Protein AF-A0A943G0Z5-F1 (afdb_monomer_lite)

Sequence (73 aa):
MAKKKDEKKEKKGLGTRFMTYCRGVKTEFKRVHWTTKSDLTRYSIATLVFVIVFSLFFYGVNALNALIHSLVG

Radius of gyration: 29.62 Å; chains: 1; bounding box: 50×13×92 Å

Secondary structure (DSSP, 8-state):
-------------HHHHHHHHHHHHHHHHHHS-PPPHHHHHHHHHHHHHHHHHHHHHHHHHHHHHHHHHHHH-

Foldseek 3Di:
DDDDPPPCPPVCPPVNVVVVVVVVVVVVVVVPPDDDPVVVVVVVVVVVVVVVVVVVVVVVVVVVVVVVVVVVD

pLDDT: mean 80.05, std 17.86, range [35.47, 97.44]

Structure (mmCIF, N/CA/C/O backbone):
data_AF-A0A943G0Z5-F1
#
_entry.id   AF-A0A943G0Z5-F1
#
loop_
_atom_site.group_PDB
_atom_site.id
_atom_site.type_symbol
_atom_site.label_atom_id
_atom_site.label_alt_id
_atom_site.label_comp_id
_atom_site.label_asym_id
_atom_site.label_entity_id
_atom_site.label_seq_id
_at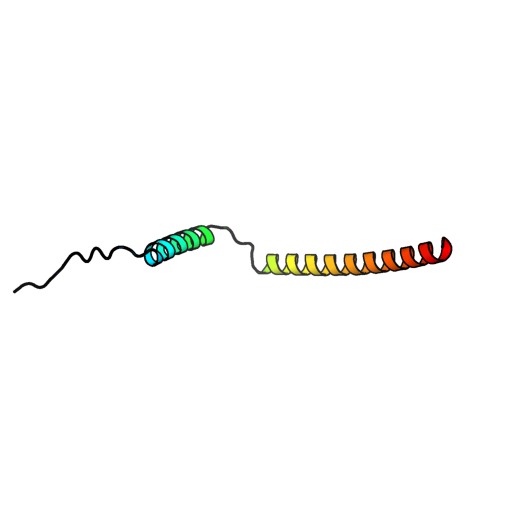om_site.pdbx_PDB_ins_code
_atom_site.Cartn_x
_atom_site.Cartn_y
_atom_site.Cartn_z
_atom_site.occupancy
_atom_site.B_iso_or_equiv
_atom_site.auth_seq_id
_atom_site.auth_comp_id
_atom_site.auth_asym_id
_atom_site.auth_atom_id
_atom_site.pdbx_PDB_model_num
ATOM 1 N N . MET A 1 1 ? -20.531 -3.063 65.731 1.00 46.34 1 MET A N 1
ATOM 2 C CA . MET A 1 1 ? -20.227 -3.859 64.522 1.00 46.34 1 MET A CA 1
ATOM 3 C C . MET A 1 1 ? -20.751 -3.123 63.296 1.00 46.34 1 MET A C 1
ATOM 5 O O . MET A 1 1 ? -21.947 -3.143 63.066 1.00 46.34 1 MET A O 1
ATOM 9 N N . ALA A 1 2 ? -19.889 -2.464 62.524 1.00 39.59 2 ALA A N 1
ATOM 10 C CA . ALA A 1 2 ? -20.185 -2.091 61.139 1.00 39.59 2 ALA A CA 1
ATOM 11 C C . ALA A 1 2 ? -18.849 -1.945 60.400 1.00 39.59 2 ALA A C 1
ATOM 13 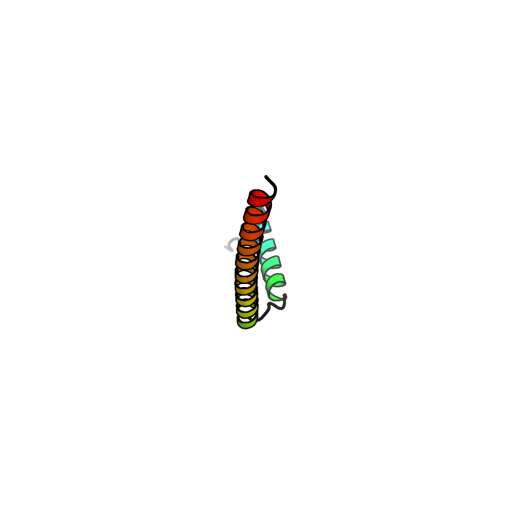O O . ALA A 1 2 ? -18.010 -1.120 60.746 1.00 39.59 2 ALA A O 1
ATOM 14 N N . LYS A 1 3 ? -18.625 -2.863 59.461 1.00 40.34 3 LYS A N 1
ATOM 15 C CA . LYS A 1 3 ? -17.405 -3.043 58.673 1.00 40.34 3 LYS A CA 1
ATOM 16 C C . LYS A 1 3 ? -17.083 -1.816 57.812 1.00 40.34 3 LYS A C 1
ATOM 18 O O . LYS A 1 3 ? -17.947 -1.327 57.096 1.00 40.34 3 LYS A O 1
ATOM 23 N N . LYS A 1 4 ? -15.790 -1.466 57.811 1.00 45.00 4 LYS A N 1
ATOM 24 C CA . LYS A 1 4 ? -14.946 -1.063 56.670 1.00 45.00 4 LYS A CA 1
ATOM 25 C C . LYS A 1 4 ? -15.660 -0.487 55.441 1.00 45.00 4 LYS A C 1
ATOM 27 O O . LYS A 1 4 ? -16.200 -1.230 54.622 1.00 45.00 4 LYS A O 1
ATOM 32 N N . LYS A 1 5 ? -15.404 0.793 55.185 1.00 35.88 5 LYS A N 1
ATOM 33 C CA . LYS A 1 5 ? -15.159 1.280 53.823 1.00 35.88 5 LYS A CA 1
ATOM 34 C C . LYS A 1 5 ? -13.974 2.237 53.856 1.00 35.88 5 LYS A C 1
ATOM 36 O O . LYS A 1 5 ? -14.108 3.421 53.587 1.00 35.88 5 LYS A O 1
ATOM 41 N N . ASP A 1 6 ? -12.828 1.682 54.258 1.00 35.47 6 ASP A N 1
ATOM 42 C CA . ASP A 1 6 ? -11.518 2.280 54.032 1.00 35.47 6 ASP A CA 1
ATOM 43 C C . ASP A 1 6 ? -11.454 2.783 52.593 1.00 35.47 6 ASP A C 1
ATOM 45 O O . ASP A 1 6 ? -11.578 2.018 51.628 1.00 35.47 6 ASP A O 1
ATOM 49 N N . GLU A 1 7 ? -11.282 4.091 52.479 1.00 43.25 7 GLU A N 1
ATOM 50 C CA . GLU A 1 7 ? -10.875 4.788 51.280 1.00 43.25 7 GLU A CA 1
ATOM 51 C C . GLU A 1 7 ? -9.541 4.207 50.810 1.00 43.25 7 GLU A C 1
ATOM 53 O O . GLU A 1 7 ? -8.458 4.718 51.096 1.00 43.25 7 GLU A O 1
ATOM 58 N N . LYS A 1 8 ? -9.600 3.125 50.035 1.00 37.19 8 LYS A N 1
ATOM 59 C CA . LYS A 1 8 ? -8.465 2.674 49.241 1.00 37.19 8 LYS A CA 1
ATOM 60 C C . LYS A 1 8 ? -8.300 3.671 48.089 1.00 37.19 8 LYS A C 1
ATOM 62 O O . LYS A 1 8 ? -8.628 3.383 46.939 1.00 37.19 8 LYS A O 1
ATOM 67 N N . LYS A 1 9 ? -7.786 4.870 48.401 1.00 42.31 9 LYS A N 1
ATOM 68 C CA . LYS A 1 9 ? -7.047 5.729 47.465 1.00 42.31 9 LYS A CA 1
ATOM 69 C C . LYS A 1 9 ? -5.792 4.955 47.074 1.00 42.31 9 LYS A C 1
ATOM 71 O O . LYS A 1 9 ? -4.680 5.228 47.518 1.00 42.31 9 LYS A O 1
ATOM 76 N N . GLU A 1 10 ? -5.997 3.917 46.274 1.00 52.47 10 GLU A N 1
ATOM 77 C CA . GLU A 1 10 ? -4.931 3.211 45.600 1.00 52.47 10 GLU A CA 1
ATOM 78 C C . GLU A 1 10 ? -4.251 4.265 44.730 1.00 52.47 10 GLU A C 1
ATOM 80 O O . GLU A 1 10 ? -4.890 4.884 43.872 1.00 52.47 10 GLU A O 1
ATOM 85 N N . LYS A 1 11 ? -2.988 4.566 45.042 1.00 50.66 11 LYS A N 1
ATOM 86 C CA . LYS A 1 11 ? -2.135 5.446 44.246 1.00 50.66 11 LYS A CA 1
ATOM 87 C C . LYS A 1 11 ? -2.227 4.919 42.818 1.00 50.66 11 LYS A C 1
ATOM 89 O O . LYS A 1 11 ? -1.6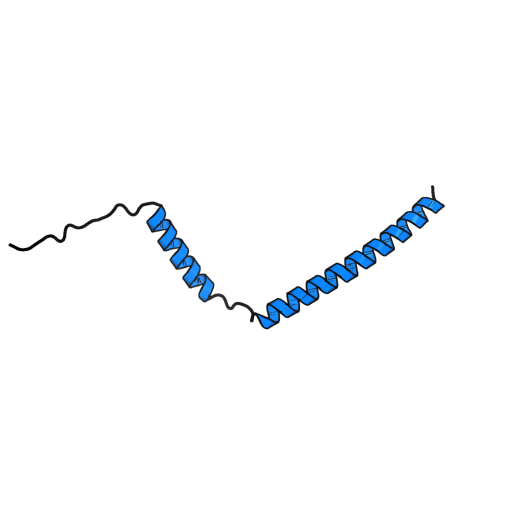47 3.876 42.543 1.00 50.66 11 LYS A O 1
ATOM 94 N N . LYS A 1 12 ? -3.034 5.560 41.957 1.00 54.38 12 LYS A N 1
ATOM 95 C CA . LYS A 1 12 ? -3.281 5.102 40.583 1.00 54.38 12 LYS A CA 1
ATOM 96 C C . LYS A 1 12 ? -1.916 4.960 39.927 1.00 54.38 12 LYS A C 1
ATOM 98 O O . LYS A 1 12 ? -1.304 5.972 39.583 1.00 54.38 12 LYS A O 1
ATOM 103 N N . GLY A 1 13 ? -1.432 3.724 39.826 1.00 69.38 13 GLY A N 1
ATOM 104 C CA . GLY A 1 13 ? -0.148 3.431 39.220 1.00 69.38 13 GLY A CA 1
ATOM 105 C C . GLY A 1 13 ? -0.135 3.985 37.801 1.00 69.38 13 GLY A C 1
ATOM 106 O O . GLY A 1 13 ? -1.190 4.186 37.186 1.00 69.38 13 GLY A O 1
ATOM 107 N N . LEU A 1 14 ? 1.057 4.226 37.263 1.00 73.94 14 LEU A N 1
ATOM 108 C CA . LEU A 1 14 ? 1.233 4.678 35.880 1.00 73.94 14 LEU A CA 1
ATOM 109 C C . LEU A 1 14 ? 0.402 3.830 34.892 1.00 73.94 14 LEU A C 1
ATOM 111 O O . LEU A 1 14 ? -0.229 4.383 33.994 1.00 73.94 14 LEU A O 1
ATOM 115 N N . GLY A 1 15 ? 0.274 2.520 35.143 1.00 79.56 15 GLY A N 1
ATOM 116 C CA . GLY A 1 15 ? -0.587 1.612 34.377 1.00 79.56 15 GLY A CA 1
ATOM 117 C C . GLY A 1 15 ? -2.083 1.960 34.407 1.00 79.56 15 GLY A C 1
ATOM 118 O O . GLY A 1 15 ? -2.732 1.938 33.366 1.00 79.56 15 GLY A O 1
ATOM 119 N N . THR A 1 16 ? -2.650 2.361 35.550 1.00 78.75 16 THR A N 1
ATOM 120 C CA . THR A 1 16 ? -4.069 2.760 35.647 1.00 78.75 16 THR A CA 1
ATOM 121 C C . THR A 1 16 ? -4.344 4.055 34.874 1.00 78.75 16 THR A C 1
ATOM 123 O O . THR A 1 16 ? -5.408 4.209 34.266 1.00 78.75 16 THR A O 1
ATOM 126 N N . ARG A 1 17 ? -3.381 4.989 34.868 1.00 80.00 17 ARG A N 1
ATOM 127 C CA . ARG A 1 17 ? -3.454 6.222 34.066 1.00 80.00 17 ARG A CA 1
ATOM 128 C C . ARG A 1 17 ? -3.369 5.917 32.571 1.00 80.00 17 ARG A C 1
ATOM 130 O O . ARG A 1 17 ? -4.216 6.398 31.821 1.00 80.00 17 ARG A O 1
ATOM 137 N N . PHE A 1 18 ? -2.431 5.063 32.164 1.00 85.44 18 PHE A N 1
ATOM 138 C CA . PHE A 1 18 ? -2.292 4.618 30.776 1.00 85.44 18 PHE A CA 1
ATOM 139 C C . PHE A 1 18 ? -3.543 3.880 30.279 1.00 85.44 18 PHE A C 1
ATOM 141 O O . PHE A 1 18 ? -4.075 4.206 29.224 1.00 85.44 18 PHE A O 1
ATOM 148 N N . MET A 1 19 ? -4.102 2.972 31.084 1.00 82.88 19 MET A N 1
ATOM 149 C CA . MET A 1 19 ? -5.345 2.264 30.754 1.00 82.88 19 MET A CA 1
ATOM 150 C C . MET A 1 19 ? -6.523 3.232 30.565 1.00 82.88 19 MET A C 1
ATOM 152 O O . MET A 1 19 ? -7.339 3.060 29.659 1.00 82.88 19 MET A O 1
ATOM 156 N N . THR A 1 20 ? -6.606 4.272 31.402 1.00 84.75 20 THR A N 1
ATOM 157 C CA . THR A 1 20 ? -7.635 5.320 31.290 1.00 84.75 20 THR A CA 1
ATOM 158 C C . THR A 1 20 ? -7.448 6.137 30.009 1.00 84.75 20 THR A C 1
ATOM 160 O O . THR A 1 20 ? -8.422 6.371 29.295 1.00 84.75 20 THR A O 1
ATOM 163 N N . TYR A 1 21 ? -6.206 6.494 29.674 1.00 86.62 21 TYR A N 1
ATOM 164 C CA . TYR A 1 21 ? -5.857 7.190 28.435 1.00 86.62 21 TYR A CA 1
ATOM 165 C C . TYR A 1 21 ? -6.208 6.360 27.194 1.00 86.62 21 TYR A C 1
ATOM 167 O O . TYR A 1 21 ? -6.959 6.826 26.339 1.00 86.62 21 TYR A O 1
ATOM 175 N N . CYS A 1 22 ? -5.785 5.093 27.130 1.00 88.50 22 CYS A N 1
ATOM 176 C CA . CYS A 1 22 ? -6.132 4.193 26.029 1.00 88.50 22 CYS A CA 1
ATOM 177 C C . CYS A 1 22 ? -7.646 4.006 25.882 1.00 88.50 22 CYS A C 1
ATOM 179 O O . CYS A 1 22 ? -8.139 3.821 24.770 1.00 88.50 22 CYS A O 1
ATOM 181 N N . ARG A 1 23 ? -8.404 4.056 26.984 1.00 86.38 23 ARG A N 1
ATOM 182 C CA . ARG A 1 23 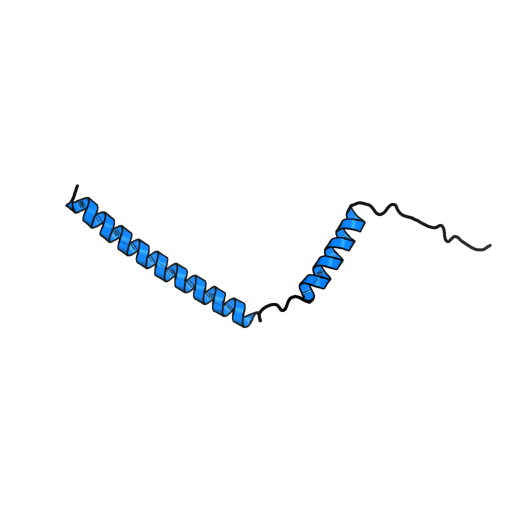? -9.868 3.969 26.941 1.00 86.38 23 ARG A CA 1
ATOM 183 C C . ARG A 1 23 ? -10.503 5.232 26.352 1.00 86.38 23 ARG A C 1
ATOM 185 O O . ARG A 1 23 ? -11.447 5.113 25.572 1.00 86.38 23 ARG A O 1
ATOM 192 N N . GLY A 1 24 ? -9.946 6.405 26.653 1.00 86.12 24 GLY A N 1
ATOM 193 C CA . GLY A 1 24 ? -10.283 7.663 25.980 1.00 86.12 24 GLY A CA 1
ATOM 194 C C . GLY A 1 24 ? -9.977 7.610 24.481 1.00 86.12 24 GLY A C 1
ATOM 195 O O . GLY A 1 24 ? -10.870 7.827 23.669 1.00 86.12 24 GLY A O 1
ATOM 196 N N . VAL A 1 25 ? -8.764 7.188 24.108 1.00 87.81 25 VAL A N 1
ATOM 197 C CA . VAL A 1 25 ? -8.346 7.043 22.700 1.00 87.81 25 VAL A CA 1
ATOM 198 C C . VAL A 1 25 ? -9.250 6.073 21.936 1.00 87.81 25 VAL A C 1
ATOM 200 O O . VAL A 1 25 ? -9.694 6.399 20.843 1.00 87.81 25 VAL A O 1
ATOM 203 N N . LYS A 1 26 ? -9.599 4.913 22.511 1.00 84.06 26 LYS A N 1
ATOM 204 C CA . LYS A 1 26 ? -10.547 3.970 21.884 1.00 84.06 26 LYS A CA 1
ATOM 205 C C . LYS A 1 26 ? -11.935 4.580 21.669 1.00 84.06 26 LYS A C 1
ATOM 207 O O . LYS A 1 26 ? -12.607 4.228 20.703 1.00 84.06 26 LYS A O 1
ATOM 212 N N . THR A 1 27 ? -12.369 5.464 22.565 1.00 85.06 27 THR A N 1
ATOM 213 C CA . THR A 1 27 ? -13.673 6.135 22.467 1.00 85.06 27 THR A CA 1
ATOM 214 C C . THR A 1 27 ? -13.675 7.143 21.319 1.00 85.06 27 THR A C 1
ATOM 216 O O . THR A 1 27 ? -14.589 7.118 20.498 1.00 85.06 27 THR A O 1
ATOM 219 N N . GLU A 1 28 ? -12.624 7.958 21.199 1.00 85.56 28 GLU A N 1
ATOM 220 C CA . GLU A 1 28 ? -12.462 8.896 20.078 1.00 85.56 28 GLU A CA 1
ATOM 221 C C . GLU A 1 28 ? -12.237 8.161 18.746 1.00 85.56 28 GLU A C 1
ATOM 223 O O . GLU A 1 28 ? -12.842 8.506 17.735 1.00 85.56 28 GLU A O 1
ATOM 228 N N . PHE A 1 29 ? -11.475 7.064 18.744 1.00 82.31 29 PHE A N 1
ATOM 229 C CA . PHE A 1 29 ? -11.257 6.222 17.561 1.00 82.31 29 PHE A CA 1
ATOM 230 C C . PHE A 1 29 ? -12.562 5.642 16.998 1.00 82.31 29 PHE A C 1
ATOM 232 O O . PHE A 1 29 ? -12.672 5.420 15.795 1.00 82.31 29 PHE A O 1
ATOM 239 N N . LYS A 1 30 ? -13.574 5.419 17.847 1.00 79.88 30 LYS A N 1
ATOM 240 C CA . LYS A 1 30 ? -14.901 4.957 17.418 1.00 79.88 30 LYS A CA 1
ATOM 241 C C . LYS A 1 30 ? -15.752 6.073 16.793 1.00 79.88 30 LYS A C 1
ATOM 243 O O . LYS A 1 30 ? -16.685 5.766 16.060 1.00 79.88 30 LYS A O 1
ATOM 248 N N . ARG A 1 31 ? -15.452 7.345 17.085 1.00 82.75 31 ARG A N 1
ATOM 249 C CA . ARG A 1 31 ? -16.110 8.514 16.469 1.00 82.75 31 ARG A CA 1
ATOM 250 C C . ARG A 1 31 ? -15.553 8.839 15.089 1.00 82.75 31 ARG A C 1
ATOM 252 O O . ARG A 1 31 ? -16.222 9.511 14.311 1.00 82.75 31 ARG A O 1
ATOM 259 N N . VAL A 1 32 ? -14.348 8.362 14.786 1.00 85.25 32 VAL A N 1
ATOM 260 C CA . VAL A 1 32 ? -13.778 8.457 13.445 1.00 85.25 32 VAL A CA 1
ATOM 261 C C . VAL A 1 32 ? -14.654 7.651 12.490 1.00 85.25 32 VAL A C 1
ATOM 263 O O . VAL A 1 32 ? -14.922 6.469 12.710 1.00 85.25 32 VAL A O 1
ATOM 266 N N . HIS A 1 33 ? -15.115 8.309 11.430 1.00 80.06 33 HIS A N 1
ATOM 267 C CA . HIS A 1 33 ? -15.882 7.677 10.368 1.00 80.06 33 HIS A CA 1
ATOM 268 C C . HIS A 1 33 ? -14.924 6.824 9.527 1.00 80.06 33 HIS A C 1
ATOM 270 O O . HIS A 1 33 ? -14.298 7.305 8.585 1.00 80.06 33 HIS A O 1
ATOM 276 N N . TRP A 1 34 ? -14.726 5.571 9.933 1.00 81.56 34 TRP A N 1
ATOM 277 C CA . TRP A 1 34 ? -13.888 4.637 9.189 1.00 81.56 34 TRP A CA 1
ATOM 278 C C . TRP A 1 34 ? -14.544 4.304 7.857 1.00 81.56 34 TRP A C 1
ATOM 280 O O . TRP A 1 34 ? -15.753 4.086 7.781 1.00 81.56 34 TRP A O 1
ATOM 290 N N . THR A 1 35 ? -13.725 4.251 6.812 1.00 75.00 35 THR A N 1
ATOM 291 C CA . THR A 1 35 ? -14.162 3.807 5.494 1.00 75.00 35 THR A CA 1
ATOM 292 C C . THR A 1 35 ? -14.723 2.387 5.581 1.00 75.00 35 THR A C 1
ATOM 294 O O . THR A 1 35 ? -14.280 1.563 6.392 1.00 75.00 35 THR A O 1
ATOM 297 N N . THR A 1 36 ? -15.728 2.084 4.760 1.00 82.88 36 THR A N 1
ATOM 298 C CA . THR A 1 36 ? -16.308 0.741 4.713 1.00 82.88 36 THR A CA 1
ATOM 299 C C . THR A 1 36 ? -15.223 -0.257 4.318 1.00 82.88 36 THR A C 1
ATOM 301 O O . THR A 1 36 ? -14.421 -0.002 3.417 1.00 82.88 36 THR A O 1
ATOM 304 N N . LYS A 1 37 ? -15.200 -1.426 4.973 1.00 78.12 37 LYS A N 1
ATOM 305 C CA . LYS A 1 37 ? -14.216 -2.491 4.702 1.00 78.12 37 LYS A CA 1
ATOM 306 C C . LYS A 1 37 ? -14.136 -2.843 3.208 1.00 78.12 37 LYS A C 1
ATOM 308 O O . LYS A 1 37 ? -13.052 -3.121 2.713 1.00 78.12 37 LYS A O 1
ATOM 313 N N . SER A 1 38 ? -15.263 -2.780 2.497 1.00 80.19 38 SER A N 1
ATOM 314 C CA . SER A 1 38 ? -15.351 -3.008 1.051 1.00 80.19 38 SER A CA 1
ATOM 315 C C . SER A 1 38 ? -14.525 -2.017 0.234 1.00 80.19 38 SER A C 1
ATOM 317 O O . SER A 1 38 ? -13.813 -2.423 -0.683 1.00 80.19 38 SER A O 1
ATOM 319 N N . ASP A 1 39 ? -14.600 -0.731 0.568 1.00 83.81 39 ASP A N 1
ATOM 320 C CA . ASP A 1 39 ? -13.913 0.324 -0.175 1.00 83.81 39 ASP A CA 1
ATOM 321 C C . ASP A 1 39 ? -12.415 0.253 0.092 1.00 83.81 39 ASP A C 1
ATOM 323 O O . ASP A 1 39 ? -11.610 0.332 -0.833 1.00 83.81 39 ASP A O 1
ATOM 327 N N . LEU A 1 40 ? -12.039 -0.020 1.343 1.00 87.62 40 LEU A N 1
ATOM 328 C CA . LEU A 1 40 ? -10.644 -0.203 1.723 1.00 87.62 40 LEU A CA 1
ATOM 329 C C . LEU A 1 40 ? -9.986 -1.355 0.947 1.00 87.62 40 LEU A C 1
ATOM 331 O O . LEU A 1 40 ? -8.869 -1.205 0.454 1.00 87.62 40 LEU A O 1
ATOM 335 N N . THR A 1 41 ? -10.686 -2.480 0.781 1.00 88.75 41 THR A N 1
ATOM 336 C CA . THR A 1 41 ? -10.188 -3.607 -0.019 1.00 88.75 41 THR A CA 1
ATOM 337 C C . THR A 1 41 ? -10.074 -3.244 -1.499 1.00 88.75 41 THR A C 1
ATOM 339 O O . THR A 1 41 ? -9.055 -3.554 -2.113 1.00 88.75 41 THR A O 1
ATOM 342 N N . ARG A 1 42 ? -11.061 -2.545 -2.073 1.00 90.81 42 ARG A N 1
ATOM 343 C CA . ARG A 1 42 ? -11.016 -2.106 -3.480 1.00 90.81 42 ARG A CA 1
ATOM 344 C C . ARG A 1 42 ? -9.827 -1.189 -3.753 1.00 90.81 42 ARG A C 1
ATOM 346 O O . ARG A 1 42 ? -9.083 -1.438 -4.698 1.00 90.81 42 ARG A O 1
ATOM 353 N N . TYR A 1 43 ? -9.616 -0.181 -2.910 1.00 91.62 43 TYR A N 1
ATOM 354 C CA . TYR A 1 43 ? -8.481 0.730 -3.056 1.00 91.62 43 TYR A CA 1
ATOM 355 C C . TYR A 1 43 ? -7.147 0.026 -2.818 1.00 91.62 43 TYR A C 1
ATOM 357 O O . TYR A 1 43 ? -6.202 0.255 -3.562 1.00 91.62 43 TYR A O 1
ATOM 365 N N . SER A 1 44 ? -7.067 -0.878 -1.840 1.00 93.31 44 SER A N 1
ATOM 366 C CA . SER A 1 44 ? -5.850 -1.657 -1.600 1.00 93.31 44 SER A CA 1
ATOM 367 C C . SER A 1 44 ? -5.479 -2.527 -2.807 1.00 93.31 44 SER A C 1
ATOM 369 O O . SER A 1 44 ? -4.319 -2.521 -3.217 1.00 93.31 44 SER A O 1
ATOM 371 N N . ILE A 1 45 ? -6.452 -3.210 -3.418 1.00 95.62 45 ILE A N 1
ATOM 372 C CA . ILE A 1 45 ? -6.233 -4.007 -4.634 1.00 95.62 45 ILE A CA 1
ATOM 373 C C . ILE A 1 45 ? -5.830 -3.104 -5.803 1.00 95.62 45 ILE A C 1
ATOM 375 O O . ILE A 1 45 ? -4.874 -3.422 -6.506 1.00 95.62 45 ILE A O 1
ATOM 379 N N . ALA A 1 46 ? -6.501 -1.964 -5.991 1.00 95.44 46 ALA A N 1
ATOM 380 C CA . ALA A 1 46 ? -6.148 -1.008 -7.040 1.00 95.44 46 ALA A CA 1
ATOM 381 C C . ALA A 1 46 ? -4.698 -0.515 -6.895 1.00 95.44 46 ALA A C 1
ATOM 383 O O . ALA A 1 46 ? -3.953 -0.508 -7.874 1.00 95.44 46 ALA A O 1
ATOM 384 N N . THR A 1 47 ? -4.268 -0.187 -5.674 1.00 96.25 47 THR A N 1
ATOM 385 C CA . THR A 1 47 ? -2.883 0.210 -5.390 1.00 96.25 47 THR A CA 1
ATOM 386 C C . THR A 1 47 ? -1.896 -0.920 -5.680 1.00 96.25 47 THR A C 1
ATOM 388 O O . THR A 1 47 ? -0.849 -0.668 -6.265 1.00 96.25 47 THR A O 1
ATOM 391 N N . LEU A 1 48 ? -2.215 -2.170 -5.330 1.00 97.31 48 LEU A N 1
ATOM 392 C CA . LEU A 1 48 ? -1.349 -3.316 -5.640 1.00 97.31 48 LEU A CA 1
ATOM 393 C C . LEU A 1 48 ? -1.193 -3.525 -7.149 1.00 97.31 48 LEU A C 1
ATOM 395 O O . LEU A 1 48 ? -0.075 -3.692 -7.631 1.00 97.31 48 LEU A O 1
ATOM 399 N N . VAL A 1 49 ? -2.297 -3.472 -7.897 1.00 97.19 49 VAL A N 1
ATOM 400 C CA . VAL A 1 49 ? -2.270 -3.577 -9.363 1.00 97.19 49 VAL A CA 1
ATOM 401 C C . VAL A 1 49 ? -1.436 -2.446 -9.960 1.00 97.19 49 VAL A C 1
ATOM 403 O O . VAL A 1 49 ? -0.588 -2.697 -10.812 1.00 97.19 49 VAL A O 1
ATOM 406 N N . PHE A 1 50 ? -1.612 -1.218 -9.469 1.00 97.12 50 PHE A N 1
ATOM 407 C CA . PHE A 1 50 ? -0.817 -0.068 -9.891 1.00 97.12 50 PHE A CA 1
ATOM 408 C C . PHE A 1 50 ? 0.680 -0.301 -9.649 1.00 97.12 50 PHE A C 1
ATOM 410 O O . PHE A 1 50 ? 1.475 -0.172 -10.576 1.00 97.12 50 PHE A O 1
ATOM 417 N N . VAL A 1 51 ? 1.075 -0.738 -8.449 1.00 97.25 51 VAL A N 1
ATOM 418 C CA . VAL A 1 51 ? 2.481 -1.039 -8.126 1.00 97.25 51 VAL A CA 1
ATOM 419 C C . VAL A 1 51 ? 3.067 -2.096 -9.065 1.00 97.25 51 VAL A C 1
ATOM 421 O O . VAL A 1 51 ? 4.196 -1.928 -9.520 1.00 97.25 51 VAL A O 1
ATOM 424 N N . ILE A 1 52 ? 2.313 -3.149 -9.394 1.00 97.44 52 ILE A N 1
ATOM 425 C CA . ILE A 1 52 ? 2.766 -4.209 -10.310 1.00 97.44 52 ILE A CA 1
ATOM 426 C C . ILE A 1 52 ? 2.948 -3.677 -11.737 1.00 97.44 52 ILE A C 1
ATOM 428 O O . ILE A 1 52 ? 3.929 -4.002 -12.401 1.00 97.44 52 ILE A O 1
ATOM 432 N N . VAL A 1 53 ? 2.029 -2.842 -12.224 1.00 97.19 53 VAL A N 1
ATOM 433 C CA . VAL A 1 53 ? 2.152 -2.237 -13.559 1.00 97.19 53 VAL A CA 1
ATOM 434 C C . VAL A 1 53 ? 3.389 -1.343 -13.630 1.00 97.19 53 VAL A C 1
ATOM 436 O O . VAL A 1 53 ? 4.170 -1.445 -14.576 1.00 97.19 53 VAL A O 1
ATOM 439 N N . PHE A 1 54 ? 3.610 -0.507 -12.612 1.00 96.56 54 PHE A N 1
ATOM 440 C CA . PHE A 1 54 ? 4.788 0.357 -12.561 1.00 96.56 54 PHE A CA 1
ATOM 441 C C . PHE A 1 54 ? 6.084 -0.431 -12.404 1.00 96.56 54 PHE A C 1
ATOM 443 O O . PHE A 1 54 ? 7.073 -0.084 -13.045 1.00 96.56 54 PHE A O 1
ATOM 450 N N . SER A 1 55 ? 6.104 -1.503 -11.611 1.00 96.25 55 SER A N 1
ATOM 451 C CA . SER A 1 55 ? 7.303 -2.333 -11.477 1.00 96.25 55 SER A CA 1
ATOM 452 C C . SER A 1 55 ? 7.675 -3.006 -12.800 1.00 96.25 55 SER A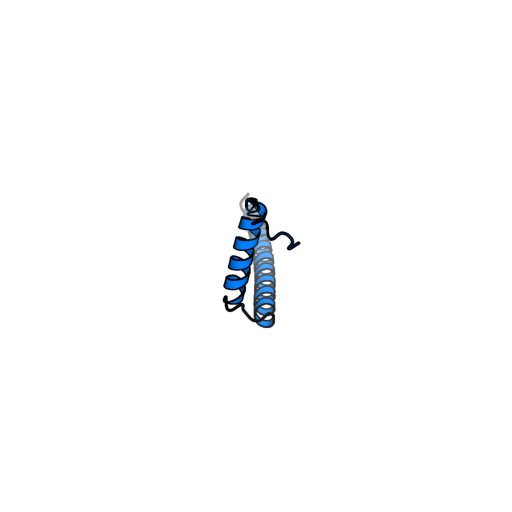 C 1
ATOM 454 O O . SER A 1 55 ? 8.849 -2.997 -13.171 1.00 96.25 55 SER A O 1
ATOM 456 N N . LEU A 1 56 ? 6.689 -3.501 -13.560 1.00 96.25 56 LEU A N 1
ATOM 457 C CA . LEU A 1 56 ? 6.917 -4.036 -14.904 1.00 96.25 56 LEU A CA 1
ATOM 458 C C . LEU A 1 56 ? 7.411 -2.956 -15.875 1.00 96.25 56 LEU A C 1
ATOM 460 O O . LEU A 1 56 ? 8.330 -3.195 -16.658 1.00 96.25 56 LEU A O 1
ATOM 464 N N . PHE A 1 57 ? 6.824 -1.760 -15.811 1.00 96.06 57 PHE A N 1
ATOM 465 C CA . PHE A 1 57 ? 7.249 -0.625 -16.625 1.00 96.06 57 PHE A CA 1
ATOM 466 C C . PHE A 1 57 ? 8.711 -0.255 -16.346 1.00 96.06 57 PHE A C 1
ATOM 468 O O . PHE A 1 57 ? 9.512 -0.167 -17.276 1.00 96.06 57 PHE A O 1
ATOM 475 N N . PHE A 1 58 ? 9.091 -0.117 -15.074 1.00 95.50 58 PHE A N 1
ATOM 476 C CA . PHE A 1 58 ? 10.473 0.165 -14.686 1.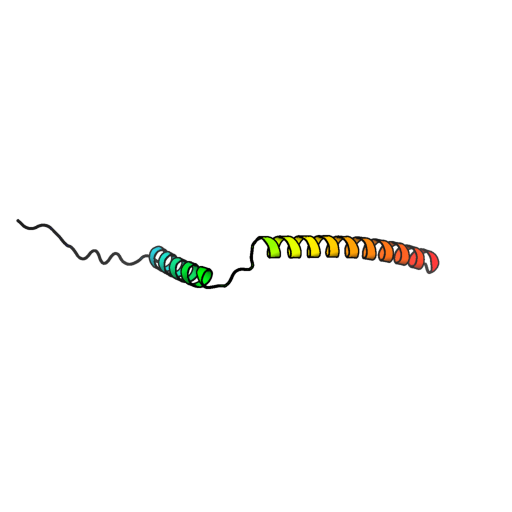00 95.50 58 PHE A CA 1
ATOM 477 C C . PHE A 1 58 ? 11.433 -0.951 -15.087 1.00 95.50 58 PHE A C 1
ATOM 479 O O . PHE A 1 58 ? 12.561 -0.661 -15.479 1.00 95.50 58 PHE A O 1
ATOM 486 N N . TYR A 1 59 ? 10.997 -2.211 -15.053 1.00 94.62 59 TYR A N 1
ATOM 487 C CA . TYR A 1 59 ? 11.792 -3.324 -15.562 1.00 94.62 59 TYR A CA 1
ATOM 488 C C . TYR A 1 59 ? 12.078 -3.180 -17.065 1.00 94.62 59 TYR A C 1
ATOM 490 O O . TYR A 1 59 ? 13.227 -3.313 -17.487 1.00 94.62 59 TYR A O 1
ATOM 498 N N . GLY A 1 60 ? 11.065 -2.829 -17.864 1.00 93.50 60 GLY A N 1
ATOM 499 C CA . GLY A 1 60 ? 11.235 -2.547 -19.291 1.00 93.50 60 GLY A CA 1
ATOM 500 C C . GLY A 1 60 ? 12.167 -1.361 -19.553 1.00 93.50 60 GLY A C 1
ATOM 501 O O . GLY A 1 60 ? 13.078 -1.458 -20.373 1.00 93.50 60 GLY A O 1
ATOM 502 N N . VAL A 1 61 ? 12.003 -0.265 -18.806 1.00 94.50 61 VAL A N 1
ATOM 503 C CA . VAL A 1 61 ? 12.898 0.903 -18.883 1.00 94.50 61 VAL A CA 1
ATOM 504 C C . VAL A 1 61 ? 14.332 0.527 -18.512 1.00 94.50 61 VAL A C 1
ATOM 506 O O . VAL A 1 61 ? 15.266 0.972 -19.172 1.00 94.50 61 VAL A O 1
ATOM 509 N N . ASN A 1 62 ? 14.528 -0.326 -17.507 1.00 92.00 62 ASN A N 1
ATOM 510 C CA . ASN A 1 62 ? 15.855 -0.792 -17.123 1.00 92.00 62 ASN A CA 1
ATOM 511 C C . ASN A 1 62 ? 16.506 -1.639 -18.229 1.00 92.00 62 ASN A C 1
ATOM 513 O O . ASN A 1 62 ? 17.689 -1.471 -18.508 1.00 92.00 62 ASN A O 1
ATOM 517 N N . ALA A 1 63 ? 15.735 -2.498 -18.906 1.00 90.38 63 ALA A N 1
ATOM 518 C CA . ALA A 1 63 ? 16.218 -3.255 -20.061 1.00 90.38 63 ALA A CA 1
ATOM 519 C C . ALA A 1 63 ? 16.596 -2.335 -21.236 1.00 90.38 63 ALA A C 1
ATOM 521 O O . ALA A 1 63 ? 17.647 -2.519 -21.844 1.00 90.38 63 ALA A O 1
ATOM 522 N N . LEU A 1 64 ? 15.793 -1.303 -21.519 1.00 90.69 64 LEU A N 1
ATOM 523 C CA . LEU A 1 64 ? 16.134 -0.287 -22.521 1.00 90.69 64 LEU A CA 1
ATOM 524 C C . LEU A 1 64 ? 17.399 0.484 -22.140 1.00 90.69 64 LEU A C 1
ATOM 526 O O . LEU A 1 64 ? 18.269 0.682 -22.983 1.00 90.69 64 LEU A O 1
ATOM 530 N N . ASN A 1 65 ? 17.533 0.880 -20.874 1.00 89.81 65 ASN A N 1
ATOM 531 C CA . ASN A 1 65 ? 18.727 1.565 -20.398 1.00 89.81 65 ASN A CA 1
ATOM 532 C C . ASN A 1 65 ? 19.969 0.669 -20.518 1.00 89.81 65 ASN A C 1
ATOM 534 O O . ASN A 1 65 ? 21.021 1.132 -20.945 1.00 89.81 65 ASN A O 1
ATOM 538 N N . ALA A 1 66 ? 19.842 -0.628 -20.223 1.00 89.44 66 ALA A N 1
ATOM 539 C CA . ALA A 1 66 ? 20.914 -1.598 -20.427 1.00 89.44 66 ALA A CA 1
ATOM 540 C C . ALA A 1 66 ? 21.325 -1.710 -21.907 1.00 89.44 66 ALA A C 1
ATOM 542 O O . ALA A 1 66 ? 22.517 -1.757 -22.202 1.00 89.44 66 ALA A O 1
ATOM 543 N N . LEU A 1 67 ? 20.365 -1.689 -22.840 1.00 85.94 67 LEU A N 1
ATOM 544 C CA . LEU A 1 67 ? 20.658 -1.674 -24.278 1.00 85.94 67 LEU A CA 1
ATOM 545 C C . LEU A 1 67 ? 21.365 -0.385 -24.708 1.00 85.94 67 LEU A C 1
ATOM 547 O O . LEU A 1 67 ? 22.328 -0.454 -25.463 1.00 85.94 67 LEU A O 1
ATOM 551 N N . ILE A 1 68 ? 20.931 0.775 -24.208 1.00 90.12 68 ILE A N 1
ATOM 552 C CA . ILE A 1 68 ? 21.580 2.064 -24.497 1.00 90.12 68 ILE A CA 1
ATOM 553 C C . ILE A 1 68 ? 23.016 2.063 -23.968 1.00 90.12 68 ILE A C 1
ATOM 555 O O . ILE A 1 68 ? 23.939 2.388 -24.710 1.00 90.12 68 ILE A O 1
ATOM 559 N N . HIS A 1 69 ? 23.224 1.648 -22.718 1.00 84.62 69 HIS A N 1
ATOM 560 C CA . HIS A 1 69 ? 24.562 1.533 -22.138 1.00 84.62 69 HIS A CA 1
ATOM 561 C C . HIS A 1 69 ? 25.449 0.543 -22.901 1.00 84.62 69 HIS A C 1
ATOM 563 O O . HIS A 1 69 ? 26.633 0.812 -23.051 1.00 84.62 69 HIS A O 1
ATOM 569 N N . SER A 1 70 ? 24.889 -0.552 -23.423 1.00 84.88 70 SER A N 1
ATOM 570 C CA . SER A 1 70 ? 25.614 -1.520 -24.256 1.00 84.88 70 SER A CA 1
ATOM 571 C C . SER A 1 70 ? 25.939 -1.016 -25.668 1.00 84.88 70 SER A C 1
ATOM 573 O O . SER A 1 70 ? 26.718 -1.663 -26.362 1.00 84.88 70 SER A O 1
ATOM 575 N N . LEU A 1 71 ? 25.291 0.056 -26.132 1.00 82.12 71 LEU A N 1
ATOM 576 C CA . LEU A 1 71 ? 25.512 0.637 -27.460 1.00 82.12 71 LEU A CA 1
ATOM 577 C C . LEU A 1 71 ? 26.445 1.855 -27.413 1.00 82.12 71 LEU A C 1
ATOM 579 O O . LEU A 1 71 ? 27.080 2.183 -28.412 1.00 82.12 71 LEU A O 1
ATOM 583 N N . VAL A 1 72 ? 26.457 2.563 -26.278 1.00 81.19 72 VAL A N 1
ATOM 584 C CA . VAL A 1 72 ? 27.249 3.783 -26.051 1.00 81.19 72 VAL A CA 1
ATOM 585 C C . VAL A 1 72 ? 28.577 3.508 -25.336 1.00 81.19 72 VAL A C 1
ATOM 587 O O . VAL A 1 72 ? 29.489 4.327 -25.451 1.00 81.19 72 VAL A O 1
ATOM 590 N N . GLY A 1 73 ? 28.676 2.404 -24.589 1.00 56.59 73 GLY A N 1
ATOM 591 C CA . GLY A 1 73 ? 29.921 1.884 -24.012 1.00 56.59 73 GLY A CA 1
ATOM 592 C C . GLY A 1 73 ? 30.513 0.787 -24.879 1.00 56.59 73 GLY A C 1
ATOM 593 O O . GLY A 1 73 ? 31.760 0.728 -24.942 1.00 56.59 73 GLY A O 1
#